Protein AF-A0AB35VZ68-F1 (afdb_monomer)

Nearest PDB structures (foldseek):
  9biy-assembly1_A  TM=4.562E-01  e=3.555E+00  Escherichia coli
  3fq6-assembly1_A  TM=3.272E-01  e=5.178E+00  Bacteroides thetaiotaomicron

Structure (mmCIF, N/CA/C/O backbone):
data_AF-A0AB35VZ68-F1
#
_entry.id   AF-A0AB35VZ68-F1
#
loop_
_atom_site.group_PDB
_atom_site.id
_atom_site.type_symbol
_atom_site.label_atom_id
_atom_site.label_alt_id
_atom_site.label_comp_id
_atom_site.label_asym_id
_atom_site.label_entity_id
_atom_site.label_seq_id
_atom_site.pdbx_PDB_ins_code
_atom_site.Cartn_x
_atom_site.Cartn_y
_atom_site.Cartn_z
_atom_site.occupancy
_atom_site.B_iso_or_equiv
_atom_site.auth_seq_id
_atom_site.auth_comp_id
_atom_site.auth_asym_id
_atom_site.auth_atom_id
_atom_site.pdbx_PDB_model_num
ATOM 1 N N . MET A 1 1 ? -11.166 78.192 34.035 1.00 39.31 1 MET A N 1
ATOM 2 C CA . MET A 1 1 ? -11.035 78.361 32.564 1.00 39.31 1 MET A CA 1
ATOM 3 C C . MET A 1 1 ? -9.606 77.980 32.193 1.00 39.31 1 MET A C 1
ATOM 5 O O . MET A 1 1 ? -8.716 78.584 32.754 1.00 39.31 1 MET A O 1
ATOM 9 N N . LYS A 1 2 ? -9.268 76.991 31.363 1.00 35.25 2 LYS A N 1
ATOM 10 C CA . LYS A 1 2 ? -9.976 76.228 30.329 1.00 35.25 2 LYS A CA 1
ATOM 11 C C . LYS A 1 2 ? -9.574 74.748 30.459 1.00 35.25 2 LYS A C 1
ATOM 13 O O . LYS A 1 2 ? -8.387 74.444 30.464 1.00 35.25 2 LYS A O 1
ATOM 18 N N . MET A 1 3 ? -10.558 73.853 30.537 1.00 42.00 3 MET A N 1
ATOM 19 C CA . MET A 1 3 ? -10.371 72.435 30.225 1.00 42.00 3 MET A CA 1
ATOM 20 C C . MET A 1 3 ? -10.246 72.324 28.707 1.00 42.00 3 MET A C 1
ATOM 22 O O . MET A 1 3 ? -11.192 72.654 27.995 1.00 42.00 3 MET A O 1
ATOM 26 N N . ILE A 1 4 ? -9.083 71.912 28.211 1.00 50.62 4 ILE A N 1
ATOM 27 C CA . ILE A 1 4 ? -8.885 71.615 26.793 1.00 50.62 4 ILE A CA 1
ATOM 28 C C . ILE A 1 4 ? -8.652 70.111 26.685 1.00 50.62 4 ILE A C 1
ATOM 30 O O . ILE A 1 4 ? -7.555 69.620 26.914 1.00 50.62 4 ILE A O 1
ATOM 34 N N . ASN A 1 5 ? -9.749 69.407 26.405 1.00 44.59 5 ASN A N 1
ATOM 35 C CA . ASN A 1 5 ? -9.850 68.209 25.572 1.00 44.59 5 ASN A CA 1
ATOM 36 C C . ASN A 1 5 ? -8.572 67.366 25.400 1.00 44.59 5 ASN A C 1
ATOM 38 O O . ASN A 1 5 ? -7.961 67.362 24.335 1.00 44.59 5 ASN A O 1
ATOM 42 N N . LEU A 1 6 ? -8.276 66.523 26.390 1.00 43.50 6 LEU A N 1
ATOM 43 C CA . LEU A 1 6 ? -7.568 65.250 26.188 1.00 43.50 6 LEU A CA 1
ATOM 44 C C . LEU A 1 6 ? -8.598 64.134 25.944 1.00 43.50 6 LEU A C 1
ATOM 46 O O . LEU A 1 6 ? -8.606 63.081 26.568 1.00 43.50 6 LEU A O 1
ATOM 50 N N . SER A 1 7 ? -9.521 64.399 25.025 1.00 51.22 7 SER A N 1
ATOM 51 C CA . SER A 1 7 ? -10.513 63.440 24.551 1.00 51.22 7 SER A CA 1
ATOM 52 C C . SER A 1 7 ? -10.250 63.225 23.072 1.00 51.22 7 SER A C 1
ATOM 54 O O . SER A 1 7 ? -10.879 63.904 22.266 1.00 51.22 7 SER A O 1
ATOM 5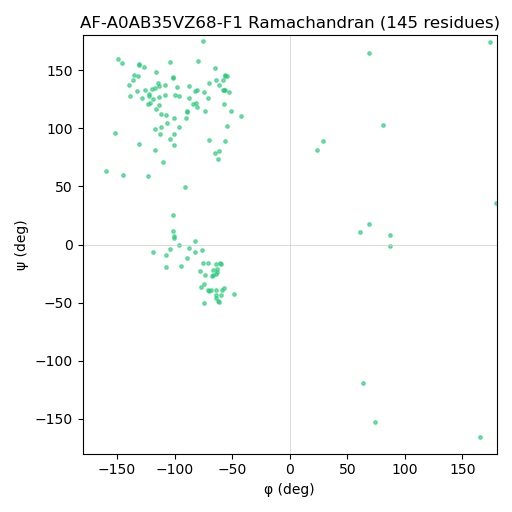6 N N . LYS A 1 8 ? -9.265 62.372 22.732 1.00 45.62 8 LYS A N 1
ATOM 57 C CA . LYS A 1 8 ? -9.101 61.753 21.394 1.00 45.62 8 LYS A CA 1
ATOM 58 C C . LYS A 1 8 ? -7.890 60.812 21.227 1.00 45.62 8 LYS A C 1
ATOM 60 O O . LYS A 1 8 ? -7.337 60.769 20.144 1.00 45.62 8 LYS A O 1
ATOM 65 N N . ILE A 1 9 ? -7.472 60.026 22.225 1.00 49.97 9 ILE A N 1
ATOM 66 C CA . ILE A 1 9 ? -6.626 58.835 21.953 1.00 49.97 9 ILE A CA 1
ATOM 67 C C . ILE A 1 9 ? -6.988 57.706 22.930 1.00 49.97 9 ILE A C 1
ATOM 69 O O . ILE A 1 9 ? -6.200 57.256 23.750 1.00 49.97 9 ILE A O 1
ATOM 73 N N . LEU A 1 10 ? -8.242 57.284 22.883 1.00 50.59 10 LEU A N 1
ATOM 74 C CA . LEU A 1 10 ? -8.711 56.007 23.413 1.00 50.59 10 LEU A CA 1
ATOM 75 C C . LEU A 1 10 ? -9.715 55.511 22.375 1.00 50.59 10 LEU A C 1
ATOM 77 O O . LEU A 1 10 ? -10.487 56.328 21.886 1.00 50.59 10 LEU A O 1
ATOM 81 N N . LEU A 1 11 ? -9.674 54.216 22.046 1.00 46.62 11 LEU A N 1
ATOM 82 C CA . LEU A 1 11 ? -10.118 53.587 20.785 1.00 46.62 11 LEU A CA 1
ATOM 83 C C . LEU A 1 11 ? -9.031 53.747 19.705 1.00 46.62 11 LEU A C 1
ATOM 85 O O . LEU A 1 11 ? -8.860 54.821 19.154 1.00 46.62 11 LEU A O 1
ATOM 89 N N . ILE A 1 12 ? -8.219 52.748 19.353 1.00 48.03 12 ILE A N 1
ATOM 90 C CA . ILE A 1 12 ? -8.571 51.374 18.974 1.00 48.03 12 ILE A CA 1
ATOM 91 C C . ILE A 1 12 ? -7.385 50.454 19.339 1.00 48.03 12 ILE A C 1
ATOM 93 O O . ILE A 1 12 ? -6.436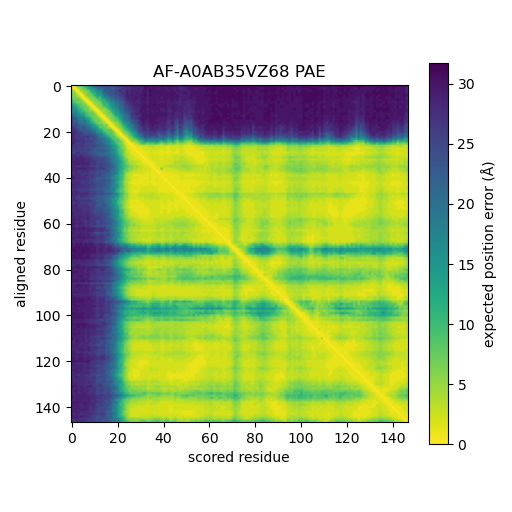 50.308 18.576 1.00 48.03 12 ILE A O 1
ATOM 97 N N . THR A 1 13 ? -7.428 49.809 20.502 1.00 47.88 13 THR A N 1
ATOM 98 C CA . THR A 1 13 ? -6.600 48.626 20.817 1.00 47.88 13 THR A CA 1
ATOM 99 C C . THR A 1 13 ? -7.523 47.482 21.207 1.00 47.88 13 THR A C 1
ATOM 101 O O . THR A 1 13 ? -7.510 46.967 22.315 1.00 47.88 13 THR A O 1
ATOM 104 N N . SER A 1 14 ? -8.409 47.130 20.283 1.00 49.41 14 SER A N 1
ATOM 105 C CA . SER A 1 14 ? -9.189 45.897 20.339 1.00 49.41 14 SER A CA 1
ATOM 106 C C . SER A 1 14 ? -9.688 45.583 18.932 1.00 49.41 14 SER A C 1
ATOM 108 O O . SER A 1 14 ? -10.880 45.606 18.643 1.00 49.41 14 SER A O 1
ATOM 110 N N . LEU A 1 15 ? -8.756 45.338 18.010 1.00 43.03 15 LEU A N 1
ATOM 111 C CA . LEU A 1 15 ? -9.047 44.409 16.925 1.00 43.03 15 LEU A CA 1
ATOM 112 C C . LEU A 1 15 ? -8.388 43.091 17.299 1.00 43.03 15 LEU A C 1
ATOM 114 O O . LEU A 1 15 ? -7.232 42.829 16.991 1.00 43.03 15 LEU A O 1
ATOM 118 N N . MET A 1 16 ? -9.150 42.333 18.083 1.00 46.97 16 MET A N 1
ATOM 119 C CA . MET A 1 16 ? -9.367 40.908 17.886 1.00 46.97 16 MET A CA 1
ATOM 120 C C . MET A 1 16 ? -8.205 40.179 17.209 1.00 46.97 16 MET A C 1
ATOM 122 O O . MET A 1 16 ? -8.183 39.970 15.997 1.00 46.97 16 MET A O 1
ATOM 126 N N . GLY A 1 17 ? -7.287 39.705 18.048 1.00 45.97 17 GLY A N 1
ATOM 127 C CA . GLY A 1 17 ? -6.559 38.477 17.779 1.00 45.97 17 GLY A CA 1
ATOM 128 C C . GLY A 1 17 ? -7.548 37.316 17.689 1.00 45.97 17 GLY A C 1
ATOM 129 O O . GLY A 1 17 ? -7.731 36.569 18.639 1.00 45.97 17 GLY A O 1
ATOM 130 N N . PHE A 1 18 ? -8.191 37.178 16.537 1.00 47.72 18 PHE A N 1
ATOM 131 C CA . PHE A 1 18 ? -8.575 35.880 16.012 1.00 47.72 18 PHE A CA 1
ATOM 132 C C . PHE A 1 18 ? -7.687 35.645 14.801 1.00 47.72 18 PHE A C 1
ATOM 134 O O . PHE A 1 18 ? -8.119 35.681 13.651 1.00 47.72 18 PHE A O 1
ATOM 141 N N . SER A 1 19 ? -6.403 35.398 15.062 1.00 41.88 19 SER A N 1
ATOM 142 C CA . SER A 1 19 ? -5.686 34.464 14.212 1.00 41.88 19 SER A CA 1
ATOM 143 C C . SER A 1 19 ? -6.524 33.192 14.241 1.00 41.88 19 SER A C 1
ATOM 145 O O . SER A 1 19 ? -6.530 32.453 15.225 1.00 41.88 19 SER A O 1
ATOM 147 N N . PHE A 1 20 ? -7.294 32.966 13.177 1.00 44.16 20 PHE A N 1
ATOM 148 C CA . PHE A 1 20 ? -7.725 31.632 12.820 1.00 44.16 20 PHE A CA 1
ATOM 149 C C . PHE A 1 20 ? -6.439 30.827 12.668 1.00 44.16 20 PHE A C 1
ATOM 151 O O . PHE A 1 20 ? -5.849 30.750 11.592 1.00 44.16 20 PHE A O 1
ATOM 158 N N . HIS A 1 21 ? -5.972 30.234 13.762 1.00 43.16 21 HIS A N 1
ATOM 159 C CA . HIS A 1 21 ? -5.180 29.033 13.677 1.00 43.16 21 HIS A CA 1
ATOM 160 C C . HIS A 1 21 ? -6.130 27.977 13.108 1.00 43.16 21 HIS A C 1
ATOM 162 O O . HIS A 1 21 ? -6.661 27.139 13.828 1.00 43.16 21 HIS A O 1
ATOM 168 N N . LEU A 1 22 ? -6.340 28.012 11.787 1.00 46.31 22 LEU A N 1
ATOM 169 C CA . LEU A 1 22 ? -6.496 26.788 11.021 1.00 46.31 22 LEU A CA 1
ATOM 170 C C . LEU A 1 22 ? -5.165 26.044 11.188 1.00 46.31 22 LEU A C 1
ATOM 172 O O . LEU A 1 22 ? -4.317 26.024 10.299 1.00 46.31 22 LEU A O 1
ATOM 176 N N . SER A 1 23 ? -4.933 25.468 12.368 1.00 45.69 23 SER A N 1
ATOM 177 C CA . SER A 1 23 ? -3.994 24.372 12.475 1.00 45.69 23 SER A CA 1
ATOM 178 C C . SER A 1 23 ? -4.687 23.218 11.768 1.00 45.69 23 SER A C 1
ATOM 180 O O . SER A 1 23 ? -5.486 22.476 12.338 1.00 45.69 23 SER A O 1
ATOM 182 N N . ALA A 1 24 ? -4.444 23.108 10.461 1.00 58.34 24 ALA A N 1
ATOM 183 C CA . ALA A 1 24 ? -4.662 21.846 9.786 1.00 58.34 24 ALA A CA 1
ATOM 184 C C . ALA A 1 24 ? -3.923 20.806 10.634 1.00 58.34 24 ALA A C 1
ATOM 186 O O . ALA A 1 24 ? -2.709 20.915 10.829 1.00 58.34 24 ALA A O 1
ATOM 187 N N . SER A 1 25 ? -4.666 19.873 11.236 1.00 66.69 25 SER A N 1
ATOM 188 C CA . SER A 1 25 ? -4.042 18.780 11.975 1.00 66.69 25 SER A CA 1
ATOM 189 C C . SER A 1 25 ? -3.037 18.122 11.030 1.00 66.69 25 SER A C 1
ATOM 191 O O . SER A 1 25 ? -3.387 17.888 9.867 1.00 66.69 25 SER A O 1
ATOM 193 N N . PRO A 1 26 ? -1.786 17.896 11.466 1.00 84.12 26 PRO A N 1
ATOM 194 C CA . PRO A 1 26 ? -0.768 17.357 10.581 1.00 84.12 26 PRO A CA 1
ATOM 195 C C . PRO A 1 26 ? -1.267 16.032 10.006 1.00 84.12 26 PRO A C 1
ATOM 197 O O . PRO A 1 26 ? -1.790 15.194 10.742 1.00 84.12 26 PRO A O 1
ATOM 200 N N . VAL A 1 27 ? -1.133 15.867 8.687 1.00 91.00 27 VAL A N 1
ATOM 201 C CA . VAL A 1 27 ? -1.534 14.636 7.994 1.00 91.00 27 VAL A CA 1
ATOM 202 C C . VAL A 1 27 ? -0.773 13.469 8.632 1.00 91.00 27 VAL A C 1
ATOM 204 O O . VAL A 1 27 ? 0.461 13.504 8.633 1.00 91.00 27 VAL A O 1
ATOM 207 N N . PRO A 1 28 ? -1.456 12.450 9.186 1.00 95.88 28 PRO A N 1
ATOM 208 C CA . PRO A 1 28 ? -0.789 11.296 9.766 1.00 95.88 28 PRO A CA 1
ATOM 209 C C . PRO A 1 28 ? 0.119 10.625 8.739 1.00 95.88 28 PRO A C 1
ATOM 211 O O . PRO A 1 28 ? -0.294 10.370 7.607 1.00 95.88 28 PRO A O 1
ATOM 214 N N . VAL A 1 29 ? 1.349 10.323 9.145 1.00 96.38 29 VAL A N 1
ATOM 215 C CA . VAL A 1 29 ? 2.353 9.696 8.283 1.00 96.38 29 VAL A CA 1
ATOM 216 C C . VAL A 1 29 ? 2.653 8.299 8.798 1.00 96.38 29 VAL A C 1
ATOM 218 O O . VAL A 1 29 ? 2.837 8.110 10.001 1.00 96.38 29 VAL A O 1
ATOM 221 N N . TYR A 1 30 ? 2.745 7.334 7.891 1.00 97.44 30 TYR A N 1
ATOM 222 C CA . TYR A 1 30 ? 3.285 6.019 8.196 1.00 97.44 30 TYR A CA 1
ATOM 223 C C . TYR A 1 30 ? 4.416 5.668 7.233 1.00 97.44 30 TYR A C 1
ATOM 225 O O . TYR A 1 30 ? 4.278 5.806 6.015 1.00 97.44 30 TYR A O 1
ATOM 233 N N . LYS A 1 31 ? 5.521 5.183 7.804 1.00 97.44 31 LYS A N 1
ATOM 234 C CA . LYS A 1 31 ? 6.680 4.685 7.074 1.00 97.44 31 LYS A CA 1
ATOM 235 C C . LYS A 1 31 ? 7.052 3.303 7.578 1.00 97.44 31 LYS A C 1
ATOM 237 O O . LYS A 1 31 ? 7.286 3.145 8.772 1.00 97.44 31 LYS A O 1
ATOM 242 N N . GLY A 1 32 ? 7.157 2.327 6.682 1.00 95.31 32 GLY A N 1
ATOM 243 C CA . GLY A 1 32 ? 7.527 0.978 7.097 1.00 95.31 32 GLY A CA 1
ATOM 244 C C . GLY A 1 32 ? 7.281 -0.105 6.061 1.00 95.31 32 GLY A C 1
ATOM 245 O O . GLY A 1 32 ? 7.065 0.158 4.879 1.00 95.31 32 GLY A O 1
ATOM 246 N N . VAL A 1 33 ? 7.338 -1.349 6.531 1.00 94.81 33 VAL A N 1
ATOM 247 C CA . VAL A 1 33 ? 7.143 -2.559 5.727 1.00 94.81 33 VAL A CA 1
ATOM 248 C C . VAL A 1 33 ? 5.829 -3.204 6.173 1.00 94.81 33 VAL A C 1
ATOM 250 O O . VAL A 1 33 ? 5.823 -3.890 7.197 1.00 94.81 33 VAL A O 1
ATOM 253 N N . PRO A 1 34 ? 4.722 -3.032 5.426 1.00 92.31 34 PRO A N 1
ATOM 254 C CA . PRO A 1 34 ? 3.390 -3.478 5.842 1.00 92.31 34 PRO A CA 1
ATOM 255 C C . PRO A 1 34 ? 3.331 -4.925 6.346 1.00 92.31 34 PRO A C 1
ATOM 257 O O . PRO A 1 34 ? 2.718 -5.222 7.365 1.00 92.31 34 PRO A O 1
ATOM 260 N N . LYS A 1 35 ? 4.014 -5.842 5.654 1.00 89.75 35 LYS A N 1
ATOM 261 C CA . LYS A 1 35 ? 3.952 -7.283 5.929 1.00 89.75 35 LYS A CA 1
ATOM 262 C C . LYS A 1 35 ? 4.720 -7.728 7.173 1.00 89.75 35 LYS A C 1
ATOM 264 O O . LYS A 1 35 ? 4.514 -8.839 7.637 1.00 89.75 35 LYS A O 1
ATOM 269 N N . THR A 1 36 ? 5.620 -6.908 7.704 1.00 88.31 36 THR A N 1
ATOM 270 C CA . THR A 1 36 ? 6.400 -7.252 8.907 1.00 88.31 36 THR A CA 1
ATOM 271 C C . THR A 1 36 ? 6.151 -6.291 10.057 1.00 88.31 36 THR A C 1
ATOM 273 O O . THR A 1 36 ? 6.651 -6.514 11.155 1.00 88.31 36 THR A O 1
ATOM 276 N N . ASP A 1 37 ? 5.391 -5.223 9.822 1.00 90.56 37 ASP A N 1
ATOM 277 C CA . ASP A 1 37 ? 5.108 -4.212 10.821 1.00 90.56 37 ASP A CA 1
ATOM 278 C C . ASP A 1 37 ? 3.667 -4.320 11.332 1.00 90.56 37 ASP A C 1
ATOM 280 O O . ASP A 1 37 ? 2.700 -3.892 10.698 1.00 90.56 37 ASP A O 1
ATOM 284 N N . SER A 1 38 ? 3.544 -4.858 12.544 1.00 87.62 38 SER A N 1
ATOM 285 C CA . SER A 1 38 ? 2.274 -4.965 13.267 1.00 87.62 38 SER A CA 1
ATOM 286 C C . SER A 1 38 ? 1.590 -3.616 13.545 1.00 87.62 38 SER A C 1
ATOM 288 O O . SER A 1 38 ? 0.393 -3.593 13.846 1.00 87.62 38 SER A O 1
ATOM 290 N N . GLN A 1 39 ? 2.312 -2.493 13.435 1.00 92.25 39 GLN A N 1
ATOM 291 C CA . GLN A 1 39 ? 1.755 -1.152 13.590 1.00 92.25 39 GLN A CA 1
ATOM 292 C C . GLN A 1 39 ? 0.996 -0.686 12.349 1.00 92.25 39 GLN A C 1
ATOM 294 O O . GLN A 1 39 ? 0.108 0.154 12.485 1.00 92.25 39 GLN A O 1
ATOM 299 N N . PHE A 1 40 ? 1.263 -1.231 11.157 1.00 94.44 40 PHE A N 1
ATOM 300 C CA . PHE A 1 40 ? 0.574 -0.787 9.944 1.00 94.44 40 PHE A CA 1
ATOM 301 C C . PHE A 1 40 ? -0.946 -1.037 9.991 1.00 94.44 40 PHE A C 1
ATOM 303 O O . PHE A 1 40 ? -1.706 -0.081 9.805 1.00 94.44 40 PHE A O 1
ATOM 310 N N . PRO A 1 41 ? -1.446 -2.240 10.351 1.00 93.31 41 PRO A N 1
ATOM 311 C CA . PRO A 1 41 ? -2.880 -2.445 10.573 1.00 93.31 41 PRO A CA 1
ATOM 312 C C . PRO A 1 41 ? -3.479 -1.514 11.634 1.00 93.31 41 PRO A C 1
ATOM 314 O O . PRO A 1 41 ? -4.617 -1.057 11.500 1.00 93.31 41 PRO A O 1
ATOM 317 N N . GLN A 1 42 ? -2.725 -1.225 12.700 1.00 93.31 42 GLN A N 1
ATOM 318 C CA . GLN A 1 42 ? -3.167 -0.331 13.774 1.00 93.31 42 GLN A CA 1
ATOM 319 C C . GLN A 1 42 ? -3.268 1.111 13.277 1.00 93.31 42 GLN A C 1
ATOM 321 O O . GLN A 1 42 ? -4.230 1.805 13.604 1.00 93.31 42 GLN A O 1
ATOM 326 N N . PHE A 1 43 ? -2.318 1.538 12.445 1.00 95.69 43 PHE A N 1
ATOM 327 C CA . PHE A 1 43 ? -2.320 2.834 11.786 1.00 95.69 43 PHE A CA 1
ATOM 328 C C . PHE A 1 43 ? -3.533 2.980 10.864 1.00 95.69 43 PHE A C 1
ATOM 330 O O . PHE A 1 43 ? -4.264 3.961 10.985 1.00 95.69 43 PHE A O 1
ATOM 337 N N . LEU A 1 44 ? -3.808 1.996 10.002 1.00 95.06 44 LEU A N 1
ATOM 338 C CA . LEU A 1 44 ? -4.984 2.025 9.125 1.00 95.06 44 LEU A CA 1
ATOM 339 C C . LEU A 1 44 ? -6.289 2.091 9.928 1.00 95.06 44 LEU A C 1
ATOM 341 O O . LEU A 1 44 ? -7.165 2.900 9.628 1.00 95.06 44 LEU A O 1
ATOM 345 N N . LYS A 1 45 ? -6.396 1.296 11.001 1.00 93.06 45 LYS A N 1
ATOM 346 C CA . LYS A 1 45 ? -7.570 1.294 11.884 1.00 93.06 45 LYS A CA 1
ATOM 347 C C . LYS A 1 45 ? -7.761 2.632 12.599 1.00 93.06 45 LYS A C 1
ATOM 349 O O . LYS A 1 45 ? -8.876 3.142 12.658 1.00 93.06 45 LYS A O 1
ATOM 354 N N . LYS A 1 46 ? -6.685 3.194 13.157 1.00 94.81 46 LYS A N 1
ATOM 355 C CA . LYS A 1 46 ? -6.711 4.466 13.892 1.00 94.81 46 LYS A CA 1
ATOM 356 C C . LYS A 1 46 ? -7.103 5.632 12.985 1.00 94.81 46 LYS A C 1
ATOM 358 O O . LYS A 1 46 ? -7.850 6.502 13.417 1.00 94.81 46 LYS A O 1
ATOM 363 N N . ASN A 1 47 ? -6.612 5.632 11.748 1.00 95.00 47 ASN A N 1
ATOM 364 C CA . ASN A 1 47 ? -6.798 6.724 10.795 1.00 95.00 47 ASN A CA 1
ATOM 365 C C . ASN A 1 47 ? -7.893 6.419 9.755 1.00 95.00 47 ASN A C 1
ATOM 367 O O . ASN A 1 47 ? -7.869 6.964 8.651 1.00 95.00 47 ASN A O 1
ATOM 371 N N . HIS A 1 48 ? -8.861 5.550 10.074 1.00 92.06 48 HIS A N 1
ATOM 372 C CA . HIS A 1 48 ? -9.986 5.298 9.173 1.00 92.06 48 HIS A CA 1
ATOM 373 C C . HIS A 1 48 ? -10.737 6.608 8.877 1.00 92.06 48 HIS A C 1
ATOM 375 O O . HIS A 1 48 ? -10.914 7.454 9.755 1.00 92.06 48 HIS A O 1
ATOM 381 N N . ASN A 1 49 ? -11.182 6.763 7.630 1.00 90.56 49 ASN A N 1
ATOM 382 C CA . ASN A 1 49 ? -11.819 7.960 7.084 1.00 90.56 49 ASN A CA 1
ATOM 383 C C . ASN A 1 49 ? -10.960 9.237 7.100 1.00 90.56 49 ASN A C 1
ATOM 385 O O . ASN A 1 49 ? -11.473 10.308 6.772 1.00 90.56 49 ASN A O 1
ATOM 389 N N . GLN A 1 50 ? -9.662 9.134 7.398 1.00 92.88 50 GLN A N 1
ATOM 390 C CA . GLN A 1 50 ? -8.716 10.248 7.343 1.00 92.88 50 GLN A CA 1
ATOM 391 C C . GLN A 1 50 ? -7.824 10.164 6.103 1.00 92.88 50 GLN A C 1
ATOM 393 O O . GLN A 1 50 ? -7.626 9.093 5.521 1.00 92.88 50 GLN A O 1
ATOM 398 N N . ILE A 1 51 ? -7.288 11.320 5.704 1.00 93.94 51 ILE A N 1
ATOM 399 C CA . ILE A 1 51 ? -6.195 11.398 4.733 1.00 93.94 51 ILE A CA 1
ATOM 400 C C . ILE A 1 51 ? -4.894 11.113 5.477 1.00 93.94 51 ILE A C 1
ATOM 402 O O . ILE A 1 51 ? -4.657 11.687 6.537 1.00 93.94 51 ILE A O 1
ATOM 406 N N . VAL A 1 52 ? -4.057 10.252 4.913 1.00 95.81 52 VAL A N 1
ATOM 407 C CA . VAL A 1 52 ? -2.754 9.859 5.448 1.00 95.81 52 VAL A CA 1
ATOM 408 C C . VAL A 1 52 ? -1.685 9.960 4.366 1.00 95.81 52 VAL A C 1
ATOM 410 O O . VAL A 1 52 ? -1.977 9.823 3.180 1.00 95.81 52 VAL A O 1
ATOM 413 N N . GLN A 1 53 ? -0.439 10.158 4.777 1.00 96.12 53 GLN A N 1
ATOM 414 C CA . GLN A 1 53 ? 0.739 10.022 3.926 1.00 96.12 53 GLN A CA 1
ATOM 415 C C . GLN A 1 53 ? 1.378 8.659 4.191 1.00 96.12 53 GLN A C 1
ATOM 417 O O . GLN A 1 53 ? 1.676 8.326 5.339 1.00 96.12 53 GLN A O 1
ATOM 422 N N . LEU A 1 54 ? 1.635 7.889 3.137 1.00 97.25 54 LEU A N 1
ATOM 423 C CA . LEU A 1 54 ? 2.313 6.598 3.237 1.00 97.25 54 LEU A CA 1
ATOM 424 C C . LEU A 1 54 ? 3.675 6.643 2.525 1.00 97.25 54 LEU A C 1
ATOM 426 O O . LEU A 1 54 ? 3.805 7.219 1.442 1.00 97.25 54 LEU A O 1
ATOM 430 N N . ASP A 1 55 ? 4.684 6.035 3.146 1.00 97.12 55 ASP A N 1
ATOM 431 C CA . ASP A 1 55 ? 6.008 5.722 2.584 1.00 97.12 55 ASP A CA 1
ATOM 432 C C . ASP A 1 55 ? 6.308 4.246 2.888 1.00 97.12 55 ASP A C 1
ATOM 434 O O . ASP A 1 55 ? 6.833 3.889 3.945 1.00 97.12 55 ASP A O 1
ATOM 438 N N . LEU A 1 56 ? 5.849 3.363 2.005 1.00 96.75 56 LEU A N 1
ATOM 439 C CA . LEU A 1 56 ? 5.872 1.920 2.204 1.00 96.75 56 LEU A CA 1
ATOM 440 C C . LEU A 1 56 ? 7.021 1.281 1.430 1.00 96.75 56 LEU A C 1
ATOM 442 O O . LEU A 1 56 ? 7.284 1.626 0.278 1.00 96.75 56 LEU A O 1
ATOM 446 N N . THR A 1 57 ? 7.624 0.263 2.035 1.00 96.62 57 THR A N 1
ATOM 447 C CA . THR A 1 57 ? 8.532 -0.661 1.354 1.00 96.62 57 THR A CA 1
ATOM 448 C C . THR A 1 57 ? 7.882 -2.037 1.270 1.00 96.62 57 THR A C 1
ATOM 450 O O . THR A 1 57 ? 7.707 -2.727 2.277 1.00 96.62 57 THR A O 1
ATOM 453 N N . ILE A 1 58 ? 7.550 -2.457 0.056 1.00 94.50 58 ILE A N 1
ATOM 454 C CA . ILE A 1 58 ? 7.036 -3.786 -0.262 1.00 94.50 58 ILE A CA 1
ATOM 455 C C . ILE A 1 58 ? 8.231 -4.689 -0.553 1.00 94.50 58 ILE A C 1
ATOM 457 O O . ILE A 1 58 ? 8.984 -4.460 -1.493 1.00 94.50 58 ILE A O 1
ATOM 461 N N . ARG A 1 59 ? 8.444 -5.703 0.290 1.00 92.06 59 ARG A N 1
ATOM 462 C CA . ARG A 1 59 ? 9.628 -6.576 0.199 1.00 92.06 59 ARG A CA 1
ATOM 463 C C . ARG A 1 59 ? 9.415 -7.852 -0.597 1.00 92.06 59 ARG A C 1
ATOM 465 O O . ARG A 1 59 ? 10.394 -8.497 -0.943 1.00 92.06 59 ARG A O 1
ATOM 472 N N . ASN A 1 60 ? 8.169 -8.253 -0.813 1.00 90.44 60 ASN A N 1
ATOM 473 C CA . ASN A 1 60 ? 7.850 -9.486 -1.514 1.00 90.44 60 ASN A CA 1
ATOM 474 C C . ASN A 1 60 ? 7.718 -9.198 -3.015 1.00 90.44 60 ASN A C 1
ATOM 476 O O . ASN A 1 60 ? 6.726 -8.579 -3.403 1.00 90.44 60 ASN A O 1
ATOM 480 N N . PRO A 1 61 ? 8.661 -9.646 -3.863 1.00 89.12 61 PRO A N 1
ATOM 481 C CA . PRO A 1 61 ? 8.617 -9.341 -5.290 1.00 89.12 61 PRO A CA 1
ATOM 482 C C . PRO A 1 61 ? 7.394 -9.941 -5.986 1.00 89.12 61 PRO A C 1
ATOM 484 O O . PRO A 1 61 ? 6.930 -9.394 -6.977 1.00 89.12 61 PRO A O 1
ATOM 487 N N . ALA A 1 62 ? 6.830 -11.026 -5.441 1.00 89.25 62 ALA A N 1
ATOM 488 C CA . ALA A 1 62 ? 5.611 -11.627 -5.974 1.00 89.25 62 ALA A CA 1
ATOM 489 C C . ALA A 1 62 ? 4.392 -10.686 -5.894 1.00 89.25 62 ALA A C 1
ATOM 491 O O . ALA A 1 62 ? 3.449 -10.866 -6.648 1.00 89.25 62 ALA A O 1
ATOM 492 N N . GLU A 1 63 ? 4.413 -9.674 -5.016 1.00 88.94 63 GLU A N 1
ATOM 493 C CA . GLU A 1 63 ? 3.340 -8.671 -4.901 1.00 88.94 63 GLU A CA 1
ATOM 494 C C . GLU A 1 63 ? 3.551 -7.477 -5.854 1.00 88.94 63 GLU A C 1
ATOM 496 O O . GLU A 1 63 ? 2.720 -6.576 -5.906 1.00 88.94 63 GLU A O 1
ATOM 501 N N . PHE A 1 64 ? 4.652 -7.420 -6.616 1.00 91.75 64 PHE A N 1
ATOM 502 C CA . PHE A 1 64 ? 4.932 -6.258 -7.467 1.00 91.75 64 PHE A CA 1
ATOM 503 C C . PHE A 1 64 ? 3.989 -6.175 -8.661 1.00 91.75 64 PHE A C 1
ATOM 505 O O . PHE A 1 64 ? 3.552 -5.074 -8.992 1.00 91.75 64 PHE A O 1
ATOM 512 N N . ASP A 1 65 ? 3.640 -7.301 -9.280 1.00 89.31 65 ASP A N 1
ATOM 513 C CA . ASP A 1 65 ? 2.672 -7.317 -10.378 1.00 89.31 65 ASP A CA 1
ATOM 514 C C . ASP A 1 65 ? 1.256 -7.010 -9.874 1.00 89.31 65 ASP A C 1
ATOM 516 O O . ASP A 1 65 ? 0.558 -6.203 -10.492 1.00 89.31 65 ASP A O 1
ATOM 520 N N . ASP A 1 66 ? 0.880 -7.540 -8.705 1.00 89.19 66 ASP A N 1
ATOM 521 C CA . ASP A 1 66 ? -0.396 -7.244 -8.038 1.00 89.19 66 ASP A CA 1
ATOM 522 C C . ASP A 1 66 ? -0.541 -5.744 -7.737 1.00 89.19 66 ASP A C 1
ATOM 524 O O . ASP A 1 66 ? -1.610 -5.162 -7.923 1.00 89.19 66 ASP A O 1
ATOM 528 N N . ILE A 1 67 ? 0.548 -5.085 -7.329 1.00 91.25 67 ILE A N 1
ATOM 529 C CA . ILE A 1 67 ? 0.570 -3.637 -7.096 1.00 91.25 67 ILE A CA 1
ATOM 530 C C . ILE A 1 67 ? 0.641 -2.859 -8.411 1.00 91.25 67 ILE A C 1
ATOM 532 O O . ILE A 1 67 ? 0.045 -1.794 -8.521 1.00 91.25 67 ILE A O 1
ATOM 536 N N . THR A 1 68 ? 1.368 -3.346 -9.416 1.00 90.19 68 THR A N 1
ATOM 537 C CA . THR A 1 68 ? 1.579 -2.605 -10.669 1.00 90.19 68 THR A CA 1
ATOM 538 C C . THR A 1 68 ? 0.328 -2.623 -11.543 1.00 90.19 68 THR A C 1
ATOM 540 O O . THR A 1 68 ? -0.136 -1.578 -12.008 1.00 90.19 68 THR A O 1
ATOM 543 N N . TYR A 1 69 ? -0.220 -3.811 -11.769 1.00 86.62 69 TYR A N 1
ATOM 544 C CA . TYR A 1 69 ? -1.290 -4.051 -12.731 1.00 86.62 69 TYR A CA 1
ATOM 545 C C . TYR A 1 69 ? -2.638 -4.327 -12.063 1.00 86.62 69 TYR A C 1
ATOM 547 O O . TYR A 1 69 ? -3.669 -4.155 -12.714 1.00 86.62 69 TYR A O 1
ATOM 555 N N . GLY A 1 70 ? -2.655 -4.711 -10.784 1.00 78.94 70 GLY A N 1
ATOM 556 C CA . GLY A 1 70 ? -3.843 -5.293 -10.167 1.00 78.94 70 GLY A CA 1
ATOM 557 C C . GLY A 1 70 ? -4.158 -6.678 -10.732 1.00 78.94 70 GLY A C 1
ATOM 558 O O . GLY A 1 70 ? -3.673 -7.080 -11.795 1.00 78.94 70 GLY A O 1
ATOM 559 N N . TYR A 1 71 ? -5.018 -7.422 -10.040 1.00 67.38 71 TYR A N 1
ATOM 560 C CA . TYR A 1 71 ? -5.667 -8.577 -10.658 1.00 67.38 71 TYR A CA 1
ATOM 561 C C . TYR A 1 71 ? -6.431 -8.072 -11.886 1.00 67.38 71 TYR A C 1
ATOM 563 O O . TYR A 1 71 ? -7.092 -7.045 -11.793 1.00 67.38 71 TYR A O 1
ATOM 571 N N . ARG A 1 72 ? -6.314 -8.730 -13.050 1.00 50.78 72 ARG A N 1
ATOM 572 C CA . ARG A 1 72 ? -6.885 -8.240 -14.325 1.00 50.78 72 ARG A CA 1
ATOM 573 C C . ARG A 1 72 ? -8.306 -7.671 -14.138 1.00 50.78 72 ARG A C 1
ATOM 575 O O . ARG A 1 72 ? -9.239 -8.433 -13.903 1.00 50.78 72 ARG A O 1
ATOM 582 N N . GLY A 1 73 ? -8.458 -6.350 -14.278 1.00 54.41 73 GLY A N 1
ATOM 583 C CA . GLY A 1 73 ? -9.742 -5.641 -14.149 1.00 54.41 73 GLY A CA 1
ATOM 584 C C . GLY A 1 73 ? -10.141 -5.202 -12.730 1.00 54.41 73 GLY A C 1
ATOM 585 O O . GLY A 1 73 ? -11.266 -4.750 -12.549 1.00 54.41 73 GLY A O 1
ATOM 586 N N . VAL A 1 74 ? -9.253 -5.324 -11.741 1.00 66.12 74 VAL A N 1
ATOM 587 C CA . VAL A 1 74 ? -9.471 -4.979 -10.327 1.00 66.12 74 VAL A CA 1
ATOM 588 C C . VAL A 1 74 ? -8.370 -4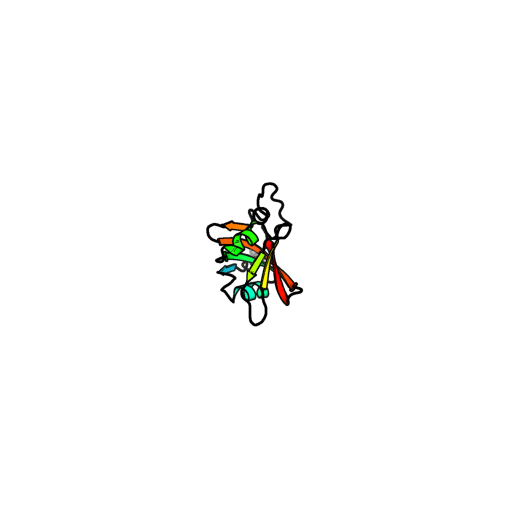.024 -9.851 1.00 66.12 74 VAL A C 1
ATOM 590 O O . VAL A 1 74 ? -7.253 -4.036 -10.369 1.00 66.12 74 VAL A O 1
ATOM 593 N N . SER A 1 75 ? -8.678 -3.191 -8.856 1.00 78.44 75 SER A N 1
ATOM 594 C CA . SER A 1 75 ? -7.726 -2.273 -8.228 1.00 78.44 75 SER A CA 1
ATOM 595 C C . SER A 1 75 ? -6.488 -3.007 -7.665 1.00 78.44 75 SER A C 1
ATOM 597 O O . SER A 1 75 ? -6.629 -4.126 -7.160 1.00 78.44 75 SER A O 1
ATOM 599 N N . PRO A 1 76 ? -5.284 -2.398 -7.704 1.00 88.56 76 PRO A N 1
ATOM 600 C CA . PRO A 1 76 ? -4.072 -2.982 -7.142 1.00 88.56 76 PRO A CA 1
ATOM 601 C C . PRO A 1 76 ? -4.215 -3.364 -5.677 1.00 88.56 76 PRO A C 1
ATOM 603 O O . PRO A 1 76 ? -4.879 -2.659 -4.916 1.00 88.56 76 PRO A O 1
ATOM 606 N N . THR A 1 77 ? -3.570 -4.449 -5.258 1.00 89.06 77 THR A N 1
ATOM 607 C CA . THR A 1 77 ? -3.698 -4.938 -3.883 1.00 89.06 77 THR A CA 1
ATOM 608 C C . THR A 1 77 ? -2.410 -5.551 -3.353 1.00 89.06 77 THR A C 1
ATOM 610 O O . THR A 1 77 ? -1.548 -5.974 -4.117 1.00 89.06 77 THR A O 1
ATOM 613 N N . PHE A 1 78 ? -2.271 -5.562 -2.030 1.00 90.31 78 PHE A N 1
ATOM 614 C CA . PHE A 1 78 ? -1.222 -6.288 -1.328 1.00 90.31 78 PHE A CA 1
ATOM 615 C C . PHE A 1 78 ? -1.707 -6.745 0.049 1.00 90.31 78 PHE A C 1
ATOM 617 O O . PHE A 1 78 ? -2.662 -6.202 0.623 1.00 90.31 78 PHE A O 1
ATOM 624 N N . TYR A 1 79 ? -1.018 -7.744 0.596 1.00 89.12 79 TYR A N 1
ATOM 625 C CA . TYR A 1 79 ? -1.394 -8.382 1.849 1.00 89.12 79 TYR A CA 1
ATOM 626 C C . TYR A 1 79 ? -0.545 -7.878 3.010 1.00 89.12 79 TYR A C 1
ATOM 628 O O . TYR A 1 79 ? 0.657 -7.622 2.902 1.00 89.12 79 TYR A O 1
ATOM 636 N N . VAL A 1 80 ? -1.181 -7.774 4.171 1.00 90.50 80 VAL A N 1
ATOM 637 C CA . VAL A 1 80 ? -0.550 -7.293 5.400 1.00 90.50 80 VAL A CA 1
ATOM 638 C C . VAL A 1 80 ? -0.533 -8.415 6.433 1.00 90.50 80 VAL A C 1
ATOM 640 O O . VAL A 1 80 ? -1.417 -9.275 6.448 1.00 90.50 80 VAL A O 1
ATOM 643 N N . ALA A 1 81 ? 0.489 -8.423 7.294 1.00 84.38 81 ALA A N 1
ATOM 644 C CA . ALA A 1 81 ? 0.597 -9.430 8.342 1.00 84.38 81 ALA A CA 1
ATOM 645 C C . ALA A 1 81 ? -0.649 -9.449 9.243 1.00 84.38 81 ALA A C 1
ATOM 647 O O . ALA A 1 81 ? -1.221 -8.392 9.539 1.00 84.38 81 ALA A O 1
ATOM 648 N N . PRO A 1 82 ? -1.053 -10.639 9.717 1.00 83.81 82 PRO A N 1
ATOM 649 C CA . PRO A 1 82 ? -2.180 -10.751 10.620 1.00 83.81 82 PRO A CA 1
ATOM 650 C C . PRO A 1 82 ? -1.907 -10.043 11.950 1.00 83.81 82 PRO A C 1
ATOM 652 O O . PRO A 1 82 ? -0.814 -10.130 12.511 1.00 83.81 82 PRO A O 1
ATOM 655 N N . LEU A 1 83 ? -2.938 -9.395 12.496 1.00 81.00 83 LEU A N 1
ATOM 656 C CA . LEU A 1 83 ? -2.952 -8.900 13.873 1.00 81.00 83 LEU A CA 1
ATOM 657 C C . LEU A 1 83 ? -3.893 -9.785 14.695 1.00 81.00 83 LEU A C 1
ATOM 659 O O . LEU A 1 83 ? -5.110 -9.794 14.487 1.00 81.00 83 LEU A O 1
ATOM 663 N N . GLY A 1 84 ? -3.333 -10.560 15.625 1.00 84.69 84 GLY A N 1
ATOM 664 C CA . GLY A 1 84 ? -4.088 -11.595 16.330 1.00 84.69 84 GLY A CA 1
ATOM 665 C C . GLY A 1 84 ? -4.570 -12.679 15.361 1.00 84.69 84 GLY A C 1
ATOM 666 O O . GLY A 1 84 ? -3.758 -13.337 14.723 1.00 84.69 84 GLY A O 1
ATOM 667 N N . LYS A 1 85 ? -5.893 -12.866 15.248 1.00 82.00 85 LYS A N 1
ATOM 668 C CA . LYS A 1 85 ? -6.523 -13.850 14.341 1.00 82.00 85 LYS A CA 1
ATOM 669 C C . LYS A 1 85 ? -7.079 -13.233 13.050 1.00 82.00 85 LYS A C 1
ATOM 671 O O . LYS A 1 85 ? -7.878 -13.870 12.371 1.00 82.00 85 LYS A O 1
ATOM 676 N N . LEU A 1 86 ? -6.744 -11.977 12.755 1.00 84.06 86 LEU A N 1
ATOM 677 C CA . LEU A 1 86 ? -7.341 -11.224 11.655 1.00 84.06 86 LEU A CA 1
ATOM 678 C C . LEU A 1 86 ? -6.298 -10.926 10.576 1.00 84.06 86 LEU A C 1
ATOM 680 O O . LEU A 1 86 ? -5.308 -10.257 10.863 1.00 84.06 86 LEU A O 1
ATOM 684 N N . ASN A 1 87 ? -6.541 -11.408 9.355 1.00 88.75 87 ASN A N 1
ATOM 685 C CA . ASN A 1 87 ? -5.776 -11.045 8.159 1.00 88.75 87 ASN A CA 1
ATOM 686 C C . ASN A 1 87 ? -6.233 -9.686 7.622 1.00 88.75 87 ASN A C 1
ATOM 688 O O . ASN A 1 87 ? -7.358 -9.258 7.892 1.00 88.75 87 ASN A O 1
ATOM 692 N N . TYR A 1 88 ? -5.373 -9.025 6.850 1.00 91.56 88 TYR A N 1
ATOM 693 C CA . TYR A 1 88 ? -5.641 -7.702 6.300 1.00 91.56 88 TYR A CA 1
ATOM 694 C C . TYR A 1 88 ? -5.293 -7.647 4.813 1.00 91.56 88 TYR A C 1
ATOM 696 O O . TYR A 1 88 ? -4.200 -8.046 4.407 1.00 91.56 88 TYR A O 1
ATOM 704 N N . GLU A 1 89 ? -6.221 -7.110 4.029 1.00 91.62 89 GLU A N 1
ATOM 705 C CA . GLU A 1 89 ? -6.063 -6.850 2.600 1.00 91.62 89 GLU A CA 1
ATOM 706 C C . GLU A 1 89 ? -6.166 -5.347 2.352 1.00 91.62 89 GLU A C 1
ATOM 708 O O . GLU A 1 89 ? -7.045 -4.671 2.902 1.00 91.62 89 GLU A O 1
ATOM 713 N N . VAL A 1 90 ? -5.249 -4.821 1.542 1.00 92.69 90 VAL A N 1
ATOM 714 C CA . VAL A 1 90 ? -5.180 -3.396 1.227 1.00 92.69 90 VAL A CA 1
ATOM 715 C C . VAL A 1 90 ? -5.313 -3.215 -0.276 1.00 92.69 90 VAL A C 1
ATOM 717 O O . VAL A 1 90 ? -4.517 -3.764 -1.030 1.00 92.69 90 VAL A O 1
ATOM 720 N N . TYR A 1 91 ? -6.313 -2.450 -0.705 1.00 92.81 91 TYR A N 1
ATOM 721 C CA . TYR A 1 91 ? -6.562 -2.129 -2.111 1.00 92.81 91 TYR A CA 1
ATOM 722 C C . TYR A 1 91 ? -6.218 -0.671 -2.362 1.00 92.81 91 TYR A C 1
ATOM 724 O O . TYR A 1 91 ? -6.564 0.189 -1.558 1.00 92.81 91 TYR A O 1
ATOM 732 N N . ILE A 1 92 ? -5.553 -0.379 -3.470 1.00 92.06 92 ILE A N 1
ATOM 733 C CA . ILE A 1 92 ? -5.223 0.979 -3.887 1.00 92.06 92 ILE A CA 1
ATOM 734 C C . ILE A 1 92 ? -6.237 1.389 -4.946 1.00 92.06 92 ILE A C 1
ATOM 736 O O . ILE A 1 92 ? -6.221 0.875 -6.055 1.00 92.06 92 ILE A O 1
ATOM 740 N N . ASP A 1 93 ? -7.134 2.301 -4.598 1.00 89.19 93 ASP A N 1
ATOM 741 C CA . ASP A 1 93 ? -8.178 2.777 -5.503 1.00 89.19 93 ASP A CA 1
ATOM 742 C C . ASP A 1 93 ? -7.661 3.987 -6.300 1.00 89.19 93 ASP A C 1
ATOM 744 O O . ASP A 1 93 ? -7.382 5.054 -5.734 1.00 89.19 93 ASP A O 1
ATOM 748 N N . CYS A 1 94 ? -7.533 3.784 -7.616 1.00 83.56 94 CYS A N 1
ATOM 749 C CA . CYS A 1 94 ? -7.153 4.794 -8.603 1.00 83.56 94 CYS A CA 1
ATOM 750 C C . CYS A 1 94 ? -8.345 5.304 -9.431 1.00 83.56 94 CYS A C 1
ATOM 752 O O . CYS A 1 94 ? -8.166 6.221 -10.229 1.00 83.56 94 CYS A O 1
ATOM 754 N N . ASP A 1 95 ? -9.556 4.766 -9.253 1.00 68.44 95 ASP A N 1
ATOM 755 C CA . ASP A 1 95 ? -10.667 4.905 -10.211 1.00 68.44 95 ASP A CA 1
ATOM 756 C C . ASP A 1 95 ? -11.186 6.346 -10.321 1.00 68.44 95 ASP A C 1
ATOM 758 O O . ASP A 1 95 ? -11.790 6.751 -11.319 1.00 68.44 95 ASP A O 1
ATOM 762 N N . LYS A 1 96 ? -10.933 7.157 -9.291 1.00 69.62 96 LYS A N 1
ATOM 763 C CA . LYS A 1 96 ? -11.295 8.581 -9.265 1.00 69.62 96 LYS A CA 1
ATOM 764 C C . LYS A 1 96 ? -10.291 9.477 -9.990 1.00 69.62 96 LYS A C 1
ATOM 766 O O . LYS A 1 96 ? -10.555 10.670 -10.136 1.00 69.62 96 LYS A O 1
ATOM 771 N N . ILE A 1 97 ? -9.165 8.930 -10.447 1.00 71.69 97 ILE A N 1
ATOM 772 C CA . ILE A 1 97 ? -8.105 9.657 -11.143 1.00 71.69 97 ILE A CA 1
ATOM 773 C C . ILE A 1 97 ? -8.014 9.109 -12.566 1.00 71.69 97 ILE A C 1
ATOM 775 O O . ILE A 1 97 ? -7.707 7.945 -12.800 1.00 71.69 97 ILE A O 1
ATOM 779 N N . LYS A 1 98 ? -8.286 9.964 -13.553 1.00 67.06 98 LYS A N 1
ATOM 780 C CA . LYS A 1 98 ? -8.133 9.597 -14.963 1.00 67.06 98 LYS A CA 1
ATOM 781 C C . LYS A 1 98 ? -6.781 10.071 -15.467 1.00 67.06 98 LYS A C 1
ATOM 783 O O . LYS A 1 98 ? -6.625 11.239 -15.812 1.00 67.06 98 LYS A O 1
ATOM 788 N N . HIS A 1 99 ? -5.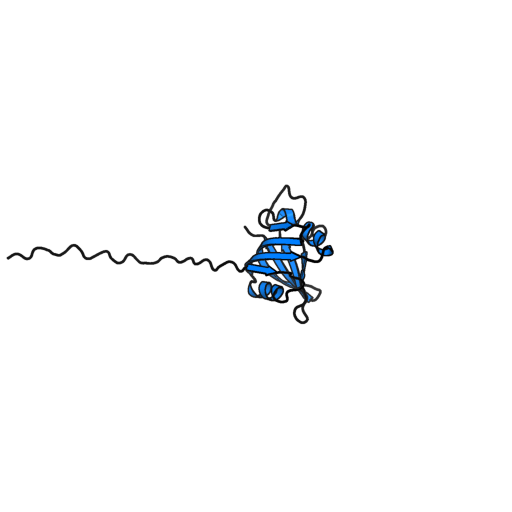830 9.147 -15.550 1.00 76.50 99 HIS A N 1
ATOM 789 C CA . HIS A 1 99 ? -4.568 9.343 -16.258 1.00 76.50 99 HIS A CA 1
ATOM 790 C C . HIS A 1 99 ? -4.616 8.580 -17.595 1.00 76.50 99 HIS A C 1
ATOM 792 O O . HIS A 1 99 ? -4.272 7.401 -17.643 1.00 76.50 99 HIS A O 1
ATOM 798 N N . PRO A 1 100 ? -5.071 9.220 -18.693 1.00 70.38 100 PRO A N 1
ATOM 799 C CA . PRO A 1 100 ? -5.383 8.536 -19.956 1.00 70.38 100 PRO A CA 1
ATOM 800 C C . PRO A 1 100 ? -4.171 7.885 -20.638 1.00 70.38 100 PRO A C 1
ATOM 802 O O . PRO A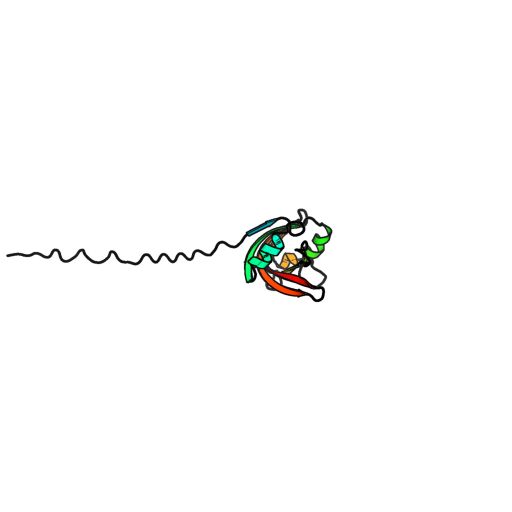 1 100 ? -4.347 7.016 -21.482 1.00 70.38 100 PRO A O 1
ATOM 805 N N . ASN A 1 101 ? -2.953 8.273 -20.250 1.00 81.81 101 ASN A N 1
ATOM 806 C CA . ASN A 1 101 ? -1.704 7.728 -20.787 1.00 81.81 101 ASN A CA 1
ATOM 807 C C . ASN A 1 101 ? -1.055 6.687 -19.856 1.00 81.81 101 ASN A C 1
ATOM 809 O O . ASN A 1 101 ? 0.090 6.296 -20.079 1.00 81.81 101 ASN A O 1
ATOM 813 N N . ALA A 1 102 ? -1.734 6.278 -18.779 1.00 83.44 102 ALA A N 1
ATOM 814 C CA . ALA A 1 102 ? -1.217 5.259 -17.876 1.00 83.44 102 ALA A CA 1
ATOM 815 C C . ALA A 1 102 ? -1.234 3.883 -18.550 1.00 83.44 102 ALA A C 1
ATOM 817 O O . ALA A 1 102 ? -2.270 3.411 -19.012 1.00 83.44 102 ALA A O 1
ATOM 818 N N . THR A 1 103 ? -0.078 3.225 -18.569 1.00 84.94 103 THR A N 1
ATOM 819 C CA . THR A 1 103 ? 0.091 1.864 -19.099 1.00 84.94 103 THR A CA 1
ATOM 820 C C . THR A 1 103 ? -0.138 0.782 -18.043 1.00 84.94 103 THR A C 1
ATOM 822 O O . THR A 1 103 ? -0.244 -0.395 -18.380 1.00 84.94 103 THR A O 1
ATOM 825 N N . THR A 1 104 ? -0.217 1.170 -16.769 1.00 87.94 104 THR A N 1
ATOM 826 C CA . THR A 1 104 ? -0.435 0.287 -15.621 1.00 87.94 104 THR A CA 1
ATOM 827 C C . THR A 1 104 ? -1.549 0.845 -14.744 1.00 87.94 104 THR A C 1
ATOM 829 O O . THR A 1 104 ? -1.794 2.055 -14.735 1.00 87.94 104 THR A O 1
ATOM 832 N N . THR A 1 105 ? -2.215 -0.019 -13.981 1.00 86.50 105 THR A N 1
ATOM 833 C CA . THR 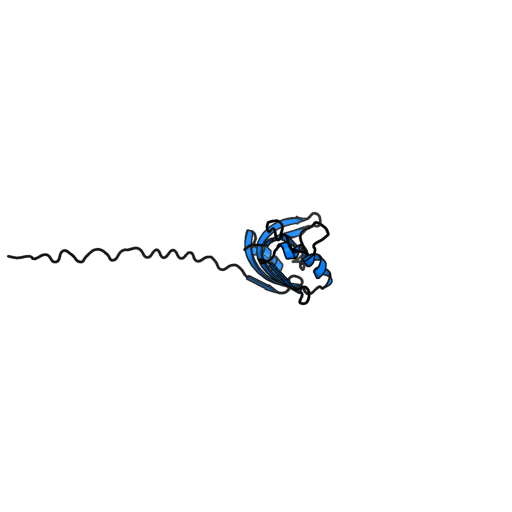A 1 105 ? -3.325 0.392 -13.112 1.00 86.50 105 THR A CA 1
ATOM 834 C C . THR A 1 105 ? -2.841 1.337 -12.017 1.00 86.50 105 THR A C 1
ATOM 836 O O . THR A 1 105 ? -3.428 2.395 -11.822 1.00 86.50 105 THR A O 1
ATOM 839 N N . ILE A 1 106 ? -1.695 1.060 -11.381 1.00 89.31 106 ILE A N 1
ATOM 840 C CA . ILE A 1 106 ? -1.106 2.005 -10.414 1.00 89.31 106 ILE A CA 1
ATOM 841 C C . ILE A 1 106 ? -0.628 3.303 -11.072 1.00 89.31 106 ILE A C 1
ATOM 843 O O . ILE A 1 106 ? -0.608 4.356 -10.438 1.00 89.31 106 ILE A O 1
ATOM 847 N N . GLY A 1 107 ? -0.284 3.258 -12.362 1.00 88.31 107 GLY A N 1
ATOM 848 C CA . GLY A 1 107 ? 0.029 4.439 -13.158 1.00 88.31 107 GLY A CA 1
ATOM 849 C C . GLY A 1 107 ? -1.162 5.387 -13.308 1.00 88.31 107 GLY A C 1
ATOM 850 O O . GLY A 1 107 ? -0.953 6.585 -13.493 1.00 88.31 107 GLY A O 1
ATOM 851 N N . GLN A 1 108 ? -2.401 4.894 -13.173 1.00 87.00 108 GLN A N 1
ATOM 852 C CA . GLN A 1 108 ? -3.599 5.740 -13.166 1.00 87.00 108 GLN A CA 1
ATOM 853 C C . GLN A 1 108 ? -3.659 6.638 -11.924 1.00 87.00 108 GLN A C 1
ATOM 855 O O . GLN A 1 108 ? -4.205 7.732 -11.991 1.00 87.00 108 GLN A O 1
ATOM 860 N N . CYS A 1 109 ? -3.045 6.215 -10.815 1.00 88.00 109 CYS A N 1
ATOM 861 C CA . CYS A 1 109 ? -2.937 7.012 -9.595 1.00 88.00 109 CYS A CA 1
ATOM 862 C C . CYS A 1 109 ? -1.869 8.129 -9.672 1.00 88.00 109 CYS A C 1
ATOM 864 O O . CYS A 1 109 ? -1.718 8.900 -8.718 1.00 88.00 109 CYS A O 1
ATOM 866 N N . ALA A 1 110 ? -1.088 8.227 -10.753 1.00 85.69 110 ALA A N 1
ATOM 867 C CA . ALA A 1 110 ? -0.107 9.299 -10.906 1.00 85.69 110 ALA A CA 1
ATOM 868 C C . ALA A 1 110 ? -0.798 10.681 -11.004 1.00 85.69 110 ALA A C 1
ATOM 870 O O . ALA A 1 110 ? -1.939 10.759 -11.448 1.00 85.69 110 ALA A O 1
ATOM 871 N N . PRO A 1 111 ? -0.135 11.783 -10.593 1.00 85.25 111 PRO A N 1
A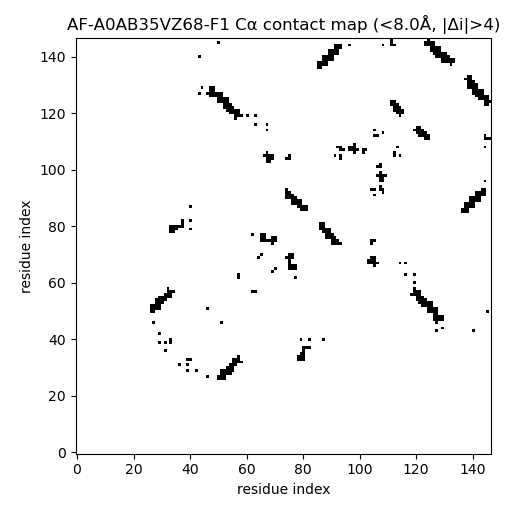TOM 872 C CA . PRO A 1 111 ? 1.149 11.847 -9.883 1.00 85.25 111 PRO A CA 1
ATOM 873 C C . PRO A 1 111 ? 1.026 11.634 -8.360 1.00 85.25 111 PRO A C 1
ATOM 875 O O . PRO A 1 111 ? 2.020 11.760 -7.644 1.00 85.25 111 PRO A O 1
ATOM 878 N N . TYR A 1 112 ? -0.179 11.360 -7.857 1.00 87.50 112 TYR A N 1
ATOM 879 C CA . TYR A 1 112 ? -0.498 11.335 -6.426 1.00 87.50 112 TYR A CA 1
ATOM 880 C C . TYR A 1 112 ? 0.069 10.118 -5.697 1.00 87.50 112 TYR A C 1
ATOM 882 O O . TYR A 1 112 ? 0.367 10.184 -4.503 1.00 87.50 112 TYR A O 1
ATOM 890 N N . VAL A 1 113 ? 0.268 9.028 -6.436 1.00 91.88 113 VAL A N 1
ATOM 891 C CA . VAL A 1 113 ? 0.972 7.834 -5.978 1.00 91.88 113 VAL A CA 1
ATOM 892 C C . VAL A 1 113 ? 2.183 7.599 -6.865 1.00 91.88 113 VAL A C 1
ATOM 894 O O . VAL A 1 113 ? 2.102 7.654 -8.091 1.00 91.88 113 VAL A O 1
ATOM 897 N N . LYS A 1 114 ? 3.320 7.324 -6.232 1.00 93.44 114 LYS A N 1
ATOM 898 C CA . LYS A 1 114 ? 4.559 6.912 -6.883 1.00 93.44 114 LYS A CA 1
ATOM 899 C C . LYS A 1 114 ? 4.855 5.478 -6.484 1.00 93.44 114 LYS A C 1
ATOM 901 O O . LYS A 1 114 ? 4.921 5.168 -5.296 1.00 93.44 114 LYS A O 1
ATOM 906 N N . TRP A 1 115 ? 5.066 4.636 -7.484 1.00 94.25 115 TRP A N 1
ATOM 907 C CA . TRP A 1 115 ? 5.436 3.238 -7.330 1.00 94.25 115 TRP A CA 1
ATOM 908 C C . TRP A 1 115 ? 6.761 2.984 -8.048 1.00 94.25 115 TRP A C 1
ATOM 910 O O . TRP A 1 115 ? 6.909 3.337 -9.218 1.00 94.25 115 TRP A O 1
ATOM 920 N N . ASN A 1 116 ? 7.725 2.400 -7.339 1.00 94.31 116 ASN A N 1
ATOM 921 C CA . ASN A 1 116 ? 9.006 1.970 -7.884 1.00 94.31 116 ASN A CA 1
ATOM 922 C C . ASN A 1 116 ? 9.111 0.441 -7.749 1.00 94.31 116 ASN A C 1
ATOM 924 O O . ASN A 1 116 ? 9.452 -0.042 -6.667 1.00 94.31 116 ASN A O 1
ATOM 928 N N . PRO A 1 117 ? 8.839 -0.327 -8.819 1.00 90.06 117 PRO A N 1
ATOM 929 C CA . PRO A 1 117 ? 8.905 -1.785 -8.777 1.00 90.06 117 PRO A CA 1
ATOM 930 C C . PRO A 1 117 ? 10.339 -2.322 -8.676 1.00 90.06 117 PRO A C 1
ATOM 932 O O . PRO A 1 117 ? 10.523 -3.477 -8.326 1.00 90.06 117 PRO A O 1
ATOM 935 N N . GLN A 1 118 ? 11.376 -1.528 -8.955 1.00 91.38 118 GLN A N 1
ATOM 936 C CA . GLN A 1 118 ? 12.764 -1.969 -8.779 1.00 91.38 118 GLN A CA 1
ATOM 937 C C . GLN A 1 118 ? 13.163 -2.001 -7.301 1.00 91.38 118 GLN A C 1
ATOM 939 O O . GLN A 1 118 ? 13.948 -2.850 -6.888 1.00 91.38 118 GLN A O 1
ATOM 944 N N . THR A 1 119 ? 12.635 -1.073 -6.501 1.00 93.81 119 THR A N 1
ATOM 945 C CA . THR A 1 119 ? 12.958 -0.955 -5.072 1.00 93.81 119 THR A CA 1
ATOM 946 C C . THR A 1 119 ? 11.818 -1.403 -4.155 1.00 93.81 119 THR A C 1
ATOM 948 O O . THR A 1 119 ? 12.009 -1.494 -2.944 1.00 93.81 119 THR A O 1
ATOM 951 N N . GLY A 1 120 ? 10.632 -1.669 -4.708 1.00 94.25 120 GLY A N 1
ATOM 952 C CA . GLY A 1 120 ? 9.417 -1.970 -3.954 1.00 94.25 120 GLY A CA 1
ATOM 953 C C . GLY A 1 120 ? 8.866 -0.773 -3.174 1.00 94.25 120 GLY A C 1
ATOM 954 O O . GLY A 1 120 ? 8.097 -0.961 -2.233 1.00 94.25 120 GLY A O 1
ATOM 955 N N . HIS A 1 121 ? 9.273 0.458 -3.499 1.00 97.06 121 HIS A N 1
ATOM 956 C CA . HIS A 1 121 ? 8.834 1.647 -2.768 1.00 97.06 121 HIS A CA 1
ATOM 957 C C . HIS A 1 121 ? 7.526 2.212 -3.322 1.00 97.06 121 HIS A C 1
ATOM 959 O O . HIS A 1 121 ? 7.437 2.560 -4.502 1.00 97.06 121 HIS A O 1
ATOM 965 N N . LEU A 1 122 ? 6.540 2.374 -2.438 1.00 95.62 122 LEU A N 1
ATOM 966 C CA . LEU A 1 122 ? 5.267 3.030 -2.716 1.00 95.62 122 LEU A CA 1
ATOM 967 C C . LEU A 1 122 ? 5.106 4.255 -1.818 1.00 95.62 122 LEU A C 1
ATOM 969 O O . LEU A 1 122 ? 5.144 4.140 -0.595 1.00 95.62 122 LEU A O 1
ATOM 973 N N . THR A 1 123 ? 4.866 5.425 -2.405 1.00 96.62 123 THR A N 1
ATOM 974 C CA . THR A 1 123 ? 4.555 6.635 -1.637 1.00 96.62 123 THR A CA 1
ATOM 975 C C . THR A 1 123 ? 3.385 7.403 -2.227 1.00 96.62 123 THR A C 1
ATOM 977 O O . THR A 1 123 ? 3.208 7.441 -3.441 1.00 96.62 123 THR A O 1
ATOM 980 N N . GLY A 1 124 ? 2.581 8.023 -1.369 1.00 94.50 124 GLY A N 1
ATOM 981 C CA . GLY A 1 124 ? 1.450 8.840 -1.791 1.00 94.50 124 GLY A CA 1
ATOM 982 C C . GLY A 1 124 ? 0.600 9.310 -0.619 1.00 94.50 124 GLY A C 1
ATOM 983 O O . GLY A 1 124 ? 0.818 8.901 0.528 1.00 94.50 124 GLY A O 1
ATOM 984 N N . LYS A 1 125 ? -0.378 10.164 -0.927 1.00 93.62 125 LYS A N 1
ATOM 985 C CA . LYS A 1 125 ? -1.460 10.512 -0.004 1.00 93.62 125 LYS A CA 1
ATOM 986 C C . LYS A 1 125 ? -2.693 9.684 -0.318 1.00 93.62 125 LYS A C 1
ATOM 988 O O . LYS A 1 125 ? -3.073 9.541 -1.480 1.00 93.62 125 LYS A O 1
ATOM 993 N N . PHE A 1 126 ? -3.318 9.164 0.729 1.00 94.19 126 PHE A N 1
ATOM 994 C CA . PHE A 1 126 ? -4.466 8.281 0.608 1.00 94.19 126 PHE A CA 1
ATOM 995 C C . PHE A 1 126 ? -5.546 8.643 1.611 1.00 94.19 126 PHE A C 1
ATOM 997 O O . PHE A 1 126 ? -5.251 8.907 2.773 1.00 94.19 126 PHE A O 1
ATOM 1004 N N . LYS A 1 127 ? -6.811 8.559 1.202 1.00 94.44 127 LYS A N 1
ATOM 1005 C CA . LYS A 1 127 ? -7.923 8.434 2.141 1.00 94.44 127 LYS A CA 1
ATOM 1006 C C . LYS A 1 127 ? -8.085 6.963 2.503 1.00 94.44 127 LYS A C 1
ATOM 1008 O O . LYS A 1 127 ? -8.342 6.139 1.627 1.00 94.44 127 LYS A O 1
ATOM 1013 N N . VAL A 1 128 ? -7.969 6.646 3.789 1.00 95.44 128 VAL A N 1
ATOM 1014 C CA . VAL A 1 128 ? -8.170 5.282 4.294 1.00 95.44 128 VAL A CA 1
ATOM 1015 C C . VAL A 1 128 ? -9.662 5.024 4.463 1.00 95.44 128 VAL A C 1
ATOM 1017 O O . VAL A 1 128 ? -10.329 5.720 5.225 1.00 95.44 128 VAL A O 1
ATOM 1020 N N . VAL A 1 129 ? -10.197 4.005 3.799 1.00 94.12 129 VAL A N 1
ATOM 1021 C CA . VAL A 1 129 ? -11.600 3.593 3.930 1.00 94.12 129 VAL A CA 1
ATOM 1022 C C . VAL A 1 129 ? -11.652 2.132 4.347 1.00 94.12 129 VAL A C 1
ATOM 1024 O O . VAL A 1 129 ? -11.149 1.266 3.642 1.00 94.12 129 VAL A O 1
ATOM 1027 N N . SER A 1 130 ? -12.269 1.841 5.491 1.00 92.25 130 SER A N 1
ATOM 1028 C CA . SER A 1 130 ? -12.520 0.456 5.898 1.00 92.25 130 SER A CA 1
ATOM 1029 C C . SER A 1 130 ? -13.772 -0.077 5.210 1.00 92.25 130 SER A C 1
ATOM 1031 O O . SER A 1 130 ? -14.812 0.576 5.246 1.00 92.25 130 SER A O 1
ATOM 1033 N N . GLN A 1 131 ? -13.678 -1.270 4.630 1.00 89.56 131 GLN A N 1
ATOM 1034 C CA . GLN A 1 131 ? -14.810 -1.991 4.037 1.00 89.56 131 GLN A CA 1
ATOM 1035 C C . GLN A 1 131 ? -15.343 -3.097 4.968 1.00 89.56 131 GLN A C 1
ATOM 1037 O O . GLN A 1 131 ? -16.212 -3.877 4.588 1.00 89.56 131 GLN A O 1
ATOM 1042 N N . GLY A 1 132 ? -14.825 -3.189 6.198 1.00 90.06 132 GLY A N 1
ATOM 1043 C CA . GLY A 1 132 ? -15.142 -4.282 7.113 1.00 90.06 132 GLY A CA 1
ATOM 1044 C C . GLY A 1 132 ? -14.451 -5.590 6.723 1.00 90.06 132 GLY A C 1
ATOM 1045 O O . GLY A 1 132 ? -13.361 -5.581 6.155 1.00 90.06 132 GLY A O 1
ATOM 1046 N N . LYS A 1 133 ? -15.050 -6.727 7.088 1.00 91.31 133 LYS A N 1
ATOM 1047 C CA . LYS A 1 133 ? -14.502 -8.051 6.762 1.00 91.31 133 LYS A CA 1
ATOM 1048 C C . LYS A 1 133 ? -14.996 -8.518 5.395 1.00 91.31 133 LYS A C 1
ATOM 1050 O O . LYS A 1 133 ? -16.188 -8.419 5.122 1.00 91.31 133 LYS A O 1
ATOM 1055 N N . ASN A 1 134 ? -14.109 -9.079 4.579 1.00 84.31 134 ASN A N 1
ATOM 1056 C CA . ASN A 1 134 ? -14.495 -9.775 3.354 1.00 84.31 134 ASN A CA 1
ATOM 1057 C C . ASN A 1 134 ? -15.100 -11.162 3.665 1.00 84.31 134 ASN A C 1
ATOM 1059 O O . ASN A 1 134 ? -15.112 -11.611 4.815 1.00 84.31 134 ASN A O 1
ATOM 1063 N N . GLY A 1 135 ? -15.588 -11.863 2.635 1.00 80.56 135 GLY A N 1
ATOM 1064 C CA . GLY A 1 135 ? -16.203 -13.193 2.776 1.00 80.56 135 GLY A CA 1
ATOM 1065 C C . GLY A 1 135 ? -15.280 -14.277 3.353 1.00 80.56 135 GLY A C 1
ATOM 1066 O O . GLY A 1 135 ? -15.767 -15.302 3.816 1.00 80.56 135 GLY A O 1
ATOM 1067 N N . MET A 1 136 ? -13.964 -14.040 3.379 1.00 82.25 136 MET A N 1
ATOM 1068 C CA . MET A 1 136 ? -12.957 -14.929 3.975 1.00 82.25 136 MET A CA 1
ATOM 1069 C C . MET A 1 136 ? -12.578 -14.524 5.410 1.00 82.25 136 MET A C 1
ATOM 1071 O O . MET A 1 136 ? -11.755 -15.173 6.051 1.00 82.25 136 MET A O 1
ATOM 1075 N N . GLY A 1 137 ? -13.175 -13.452 5.936 1.00 85.31 137 GLY A N 1
ATOM 1076 C CA . GLY A 1 137 ? -12.938 -12.949 7.285 1.00 85.31 137 GLY A CA 1
ATOM 1077 C C . GLY A 1 137 ? -11.761 -11.979 7.421 1.00 85.31 137 GLY A C 1
ATOM 1078 O O . GLY A 1 137 ? -11.556 -11.476 8.528 1.00 85.31 137 GLY A O 1
ATOM 1079 N N . SER A 1 138 ? -11.029 -11.674 6.344 1.00 89.00 138 SER A N 1
ATOM 1080 C CA . SER A 1 138 ? -9.964 -10.659 6.326 1.00 89.00 138 SER A CA 1
ATOM 1081 C C . SER A 1 138 ? -10.556 -9.255 6.437 1.00 89.00 138 SER A C 1
ATOM 1083 O O . SER A 1 138 ? -11.561 -8.954 5.799 1.00 89.00 138 SER A O 1
ATOM 1085 N N . MET A 1 139 ? -9.933 -8.370 7.215 1.00 92.00 139 MET A N 1
ATOM 1086 C CA . MET A 1 139 ? -10.289 -6.952 7.236 1.00 92.00 139 MET A CA 1
ATOM 1087 C C . MET A 1 139 ? -9.784 -6.264 5.968 1.00 92.00 139 MET A C 1
ATOM 1089 O O . MET A 1 139 ? -8.611 -6.375 5.619 1.00 92.00 139 MET A O 1
ATOM 1093 N N . LEU A 1 140 ? -10.664 -5.51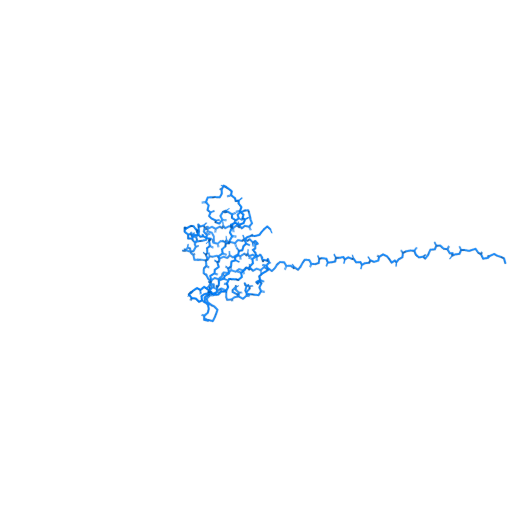2 5.322 1.00 92.38 140 LEU A N 1
ATOM 1094 C CA . LEU A 1 140 ? -10.415 -4.860 4.051 1.00 92.38 140 LEU A CA 1
ATOM 1095 C C . LEU A 1 140 ? -10.288 -3.341 4.230 1.00 92.38 140 LEU A C 1
ATOM 1097 O O . LEU A 1 140 ? -11.169 -2.694 4.811 1.00 92.38 140 LEU A O 1
ATOM 1101 N N . TYR A 1 141 ? -9.201 -2.772 3.705 1.00 93.88 141 TYR A N 1
ATOM 1102 C CA . TYR A 1 141 ? -8.999 -1.327 3.602 1.00 93.88 141 TYR A CA 1
ATOM 1103 C C . TYR A 1 141 ? -8.767 -0.901 2.154 1.00 93.88 141 TYR A C 1
ATOM 1105 O O . TYR A 1 141 ? -7.865 -1.404 1.491 1.00 93.88 141 TYR A O 1
ATOM 1113 N N . ASN A 1 142 ? -9.516 0.102 1.707 1.00 93.44 142 ASN A N 1
ATOM 1114 C CA . ASN A 1 142 ? -9.259 0.805 0.458 1.00 93.44 142 ASN A CA 1
ATOM 1115 C C . ASN A 1 142 ? -8.449 2.070 0.759 1.00 93.44 142 ASN A C 1
ATOM 1117 O O . ASN A 1 142 ? -8.827 2.885 1.604 1.00 93.44 142 ASN A O 1
ATOM 1121 N N . LEU A 1 143 ? -7.342 2.236 0.052 1.00 94.12 143 LEU A N 1
ATOM 1122 C CA . LEU A 1 143 ? -6.502 3.418 0.016 1.00 94.12 143 LEU A CA 1
ATOM 1123 C C . LEU A 1 143 ? -6.846 4.187 -1.252 1.00 94.12 143 LEU A C 1
ATOM 1125 O O . LEU A 1 143 ? -6.332 3.898 -2.328 1.00 94.12 143 LEU A O 1
ATOM 1129 N N . ILE A 1 144 ? -7.742 5.159 -1.124 1.00 92.31 144 ILE A N 1
ATOM 1130 C CA . ILE A 1 144 ? -8.147 5.996 -2.253 1.00 92.31 144 ILE A CA 1
ATOM 1131 C C . ILE A 1 144 ? -7.076 7.057 -2.441 1.00 92.31 144 ILE A C 1
ATOM 1133 O O . ILE A 1 144 ? -6.861 7.851 -1.526 1.00 92.31 144 ILE A O 1
ATOM 1137 N N . ALA A 1 145 ? -6.407 7.080 -3.589 1.00 91.31 145 ALA A N 1
ATOM 1138 C CA . ALA A 1 145 ? -5.384 8.082 -3.868 1.00 91.31 145 ALA A 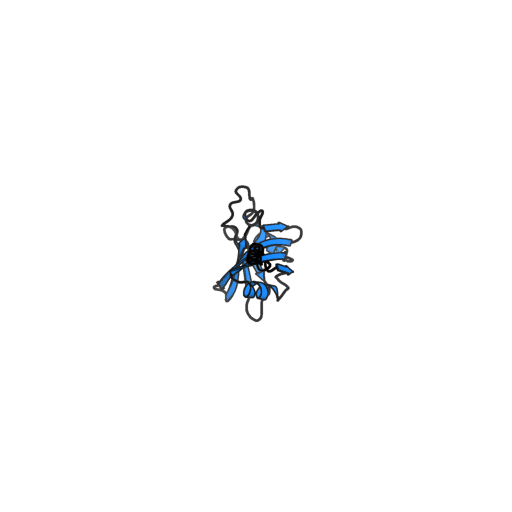CA 1
ATOM 1139 C C . ALA A 1 145 ? -5.974 9.507 -3.860 1.00 91.31 145 ALA A C 1
ATOM 1141 O O . ALA A 1 145 ? -7.065 9.748 -4.383 1.00 91.31 145 ALA A O 1
ATOM 1142 N N . THR A 1 146 ? -5.263 10.457 -3.242 1.00 87.50 146 THR A N 1
ATOM 1143 C CA . THR A 1 146 ? -5.713 11.852 -3.089 1.00 87.50 146 THR A CA 1
ATOM 1144 C C . THR A 1 146 ? -4.626 12.859 -3.483 1.00 87.50 146 THR A C 1
ATOM 1146 O O . THR A 1 146 ? -3.462 12.615 -3.161 1.00 87.50 146 THR A O 1
ATOM 1149 N N . PRO A 1 147 ? -4.984 14.012 -4.082 1.00 80.31 147 PRO A N 1
ATOM 1150 C CA . PRO A 1 147 ? -4.080 15.156 -4.257 1.00 80.31 147 PRO A CA 1
ATOM 1151 C C . PRO A 1 147 ? -3.467 15.709 -2.955 1.00 80.31 147 PRO A C 1
ATOM 1153 O O . PRO A 1 147 ? -4.135 15.651 -1.897 1.00 80.31 147 PRO A O 1
#

Mean predicted aligned error: 10.34 Å

Secondary structure (DSSP, 8-state):
-------SS---S-----------PPPPEEEE-TTT-THHHHHHHHTTTSEEEEEEE---GGGHHHHHH-STTS--EEEEEEETTEEEEEEEE-TT---TT-SSHHHHTTTTEEEETTTTEEEEEEEEEEEEE-TTS-EEEEEEE--

pLDDT: mean 81.5, std 17.5, range [35.25, 97.44]

Solvent-accessible surface area (backbone atoms only — not comparable to full-atom values): 8536 Å² total; per-residue (Å²): 141,80,92,76,81,92,77,83,88,76,85,86,94,75,80,74,89,66,76,77,74,76,69,70,73,78,68,52,72,49,75,49,37,51,57,80,34,81,59,46,66,51,49,52,63,74,41,48,79,32,62,32,36,41,44,36,41,53,83,57,72,84,45,44,57,31,40,39,46,16,56,91,94,44,64,19,38,50,71,34,51,60,61,90,95,35,41,35,40,39,31,44,41,30,87,91,42,88,37,92,85,42,92,36,52,45,44,16,27,47,89,36,37,47,75,38,80,91,73,28,37,38,36,33,34,24,37,30,38,72,71,49,61,48,100,86,58,30,39,33,34,38,33,33,59,34,133

Radius of gyration: 24.57 Å; Cα contacts (8 Å, |Δi|>4): 275; chains: 1; bounding box: 29×93×53 Å

Foldseek 3Di:
DDDDDPPDPDDDPDPDPPPPPPVVPPAAEDEEEQAPDPCNVVVLVVQAQHKHKYKYAHDDLVLLCLQWANDPPAFRKDWGHDDPPATAIEGEDLPVADPPPQPHRNSSLPPQWDADSVGRIIIGIFRWHWPQADPVRHTYIYTYRDD

Sequence (147 aa):
MKMINLSKILLITSLMGFSFHLSASPVPVYKGVPKTDSQFPQFLKKNHNQIVQLDLTIRNPAEFDDITYGYRGVSPTFYVAPLGKLNYEVYIDCDKIKHPNATTTIGQCAPYVKWNPQTGHLTGKFKVVSQGKNGMGSMLYNLIATP